Protein AF-A0A2T3XW55-F1 (afdb_monomer_lite)

Structure (mmCIF, N/CA/C/O backbone):
data_AF-A0A2T3XW55-F1
#
_entry.id   AF-A0A2T3XW55-F1
#
loop_
_atom_site.group_PDB
_atom_site.id
_atom_site.type_symbol
_atom_site.label_atom_id
_atom_site.label_alt_id
_atom_site.label_comp_id
_atom_site.label_asym_id
_atom_site.label_entity_id
_atom_site.label_seq_id
_atom_site.pdbx_PDB_ins_code
_atom_site.Cartn_x
_atom_site.Cartn_y
_atom_site.Cartn_z
_atom_site.occupancy
_atom_site.B_iso_or_equiv
_atom_site.auth_seq_id
_atom_site.auth_comp_id
_atom_site.auth_asym_id
_atom_site.auth_atom_id
_atom_site.pdbx_PDB_model_num
ATOM 1 N N . MET A 1 1 ? -16.195 1.648 -3.582 1.00 43.94 1 MET A N 1
ATOM 2 C CA . MET A 1 1 ? -15.190 0.731 -4.154 1.00 43.94 1 MET A CA 1
ATOM 3 C C . MET A 1 1 ? -14.363 1.573 -5.105 1.00 43.94 1 MET A C 1
ATOM 5 O O . MET A 1 1 ? -14.917 2.044 -6.088 1.00 43.94 1 MET A O 1
ATOM 9 N N . THR A 1 2 ? -13.114 1.878 -4.764 1.00 44.69 2 THR A N 1
ATOM 10 C CA . THR A 1 2 ? -12.258 2.711 -5.619 1.00 44.69 2 THR A CA 1
ATOM 11 C C . THR A 1 2 ? -11.507 1.784 -6.561 1.00 44.69 2 THR A C 1
ATOM 13 O O . THR A 1 2 ? -10.623 1.050 -6.133 1.00 44.69 2 THR A O 1
ATOM 16 N N . CYS A 1 3 ? -11.913 1.761 -7.828 1.00 40.44 3 CYS A N 1
ATOM 17 C CA . CYS A 1 3 ? -11.162 1.115 -8.897 1.00 40.44 3 CYS A CA 1
ATOM 18 C C . CYS A 1 3 ? -10.330 2.207 -9.570 1.00 40.44 3 CYS A C 1
ATOM 20 O O . CYS A 1 3 ? -10.904 3.111 -10.175 1.00 40.44 3 CYS A O 1
ATOM 22 N N . PHE A 1 4 ? -9.006 2.164 -9.427 1.00 46.88 4 PHE A N 1
ATOM 23 C CA . PHE A 1 4 ? -8.112 3.006 -10.216 1.00 46.88 4 PHE A CA 1
ATOM 24 C C . PHE A 1 4 ? -7.315 2.100 -11.156 1.00 46.88 4 PHE A C 1
ATOM 26 O O . PHE A 1 4 ? -6.724 1.107 -10.734 1.00 46.88 4 PHE A O 1
ATOM 33 N N . HIS A 1 5 ? -7.363 2.411 -12.447 1.00 46.09 5 HIS A N 1
ATOM 34 C CA . HIS A 1 5 ? -6.632 1.701 -13.486 1.00 46.09 5 HIS A CA 1
ATOM 35 C C . HIS A 1 5 ? -5.448 2.575 -13.894 1.00 46.09 5 HIS A C 1
ATOM 37 O O . HIS A 1 5 ? -5.632 3.636 -14.486 1.00 46.09 5 HIS A O 1
ATOM 43 N N . LEU A 1 6 ? -4.242 2.161 -13.506 1.00 51.88 6 LEU A N 1
ATOM 44 C CA . LEU A 1 6 ? -3.005 2.725 -14.038 1.00 51.88 6 LEU A CA 1
ATOM 45 C C . LEU A 1 6 ? -2.671 1.960 -15.318 1.00 51.88 6 LEU A C 1
ATOM 47 O O . LEU A 1 6 ? -2.276 0.799 -15.251 1.00 51.88 6 LEU A O 1
ATOM 51 N N . ASP A 1 7 ? -2.841 2.618 -16.458 1.00 45.59 7 ASP A N 1
ATOM 52 C CA . ASP A 1 7 ? -2.496 2.102 -17.782 1.00 45.59 7 ASP A CA 1
ATOM 53 C C . ASP A 1 7 ? -1.628 3.119 -18.525 1.00 45.59 7 ASP A C 1
ATOM 55 O O . ASP A 1 7 ? -1.687 4.317 -18.244 1.00 45.59 7 ASP A O 1
ATOM 59 N N . GLY A 1 8 ? -0.756 2.648 -19.414 1.00 48.00 8 GLY A N 1
ATOM 60 C CA . GLY A 1 8 ? 0.155 3.504 -20.184 1.00 48.00 8 GLY A CA 1
ATOM 61 C C . GLY A 1 8 ? 1.248 4.218 -19.373 1.00 48.00 8 GLY A C 1
ATOM 62 O O . GLY A 1 8 ? 2.112 4.874 -19.956 1.00 48.00 8 GLY A O 1
ATOM 63 N N . PHE A 1 9 ? 1.285 4.067 -18.045 1.00 50.88 9 PHE A N 1
ATOM 64 C CA . PHE A 1 9 ? 2.494 4.356 -17.285 1.00 50.88 9 PHE A CA 1
ATOM 65 C C . PHE A 1 9 ? 3.506 3.277 -17.646 1.00 50.88 9 PHE A C 1
ATOM 67 O O . PHE A 1 9 ? 3.328 2.115 -17.284 1.00 50.88 9 PHE A O 1
ATOM 74 N N . SER A 1 10 ? 4.582 3.650 -18.339 1.00 48.41 10 SER A N 1
ATOM 75 C CA . SER A 1 10 ? 5.791 2.831 -18.384 1.00 48.41 10 SER A CA 1
ATOM 76 C C . SER A 1 10 ? 6.293 2.682 -16.947 1.00 48.41 10 SER A C 1
ATOM 78 O O . SER A 1 10 ? 7.133 3.457 -16.492 1.00 48.41 10 SER A O 1
ATOM 80 N N . LEU A 1 11 ? 5.747 1.719 -16.196 1.00 50.62 11 LEU A N 1
ATOM 81 C CA . LEU A 1 11 ? 6.200 1.302 -14.871 1.00 50.62 11 LEU A CA 1
ATOM 82 C C . LEU A 1 11 ? 7.552 0.584 -15.025 1.00 50.62 11 LEU A C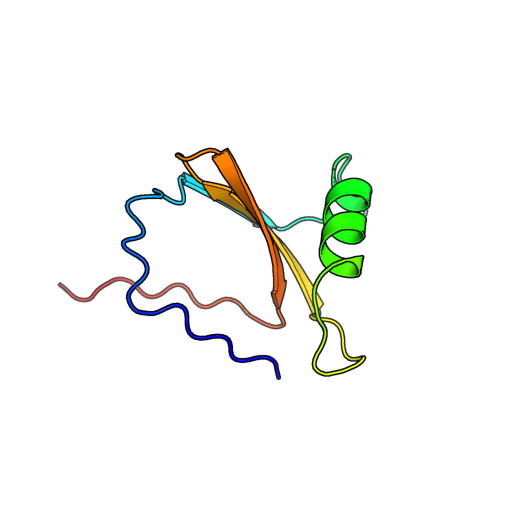 1
ATOM 84 O O . LEU A 1 11 ? 7.733 -0.559 -14.634 1.00 50.62 11 LEU A O 1
ATOM 88 N N . LEU A 1 12 ? 8.544 1.298 -15.561 1.00 50.06 12 LEU A N 1
ATOM 89 C CA . LEU A 1 12 ? 9.972 1.043 -15.343 1.00 50.06 12 LEU A CA 1
ATOM 90 C C . LEU A 1 12 ? 10.369 1.310 -13.878 1.00 50.06 12 LEU A C 1
ATOM 92 O O . LEU A 1 12 ? 11.506 1.114 -13.459 1.00 50.06 12 LEU A O 1
ATOM 96 N N . ASN A 1 13 ? 9.397 1.755 -13.093 1.00 56.25 13 ASN A N 1
ATOM 97 C CA . ASN A 1 13 ? 9.382 1.801 -11.656 1.00 56.25 13 ASN A CA 1
ATOM 98 C C . ASN A 1 13 ? 9.140 0.384 -11.121 1.00 56.25 13 ASN A C 1
ATOM 100 O O . ASN A 1 13 ? 8.001 -0.026 -10.904 1.00 56.25 13 ASN A O 1
ATOM 104 N N . ILE A 1 14 ? 10.220 -0.386 -10.977 1.00 62.88 14 ILE A N 1
ATOM 105 C CA . ILE A 1 14 ? 10.191 -1.715 -10.367 1.00 62.88 14 ILE A CA 1
ATOM 106 C C . ILE A 1 14 ? 9.667 -1.516 -8.946 1.00 62.88 14 ILE A C 1
ATOM 108 O O . ILE A 1 14 ? 10.391 -1.033 -8.070 1.00 62.88 14 ILE A O 1
ATOM 112 N N . VAL A 1 15 ? 8.397 -1.854 -8.724 1.00 68.00 15 VAL A N 1
ATOM 113 C CA . VAL A 1 15 ? 7.864 -2.012 -7.376 1.00 68.00 15 VAL A CA 1
ATOM 114 C C . VAL A 1 15 ? 8.662 -3.141 -6.750 1.00 68.00 15 VAL A C 1
ATOM 116 O O . VAL A 1 15 ? 8.473 -4.308 -7.084 1.00 68.00 15 VAL A O 1
ATOM 119 N N . TYR A 1 16 ? 9.610 -2.794 -5.887 1.00 77.06 16 TYR A N 1
ATOM 120 C CA . TYR A 1 16 ? 10.491 -3.782 -5.269 1.00 77.06 16 TYR A CA 1
ATOM 121 C C . TYR A 1 16 ? 9.985 -4.202 -3.887 1.00 77.06 16 TYR A C 1
ATOM 123 O O . TYR A 1 16 ? 10.494 -5.157 -3.304 1.00 77.06 16 TYR A O 1
ATOM 131 N N . SER A 1 17 ? 8.990 -3.497 -3.336 1.00 82.06 17 SER A N 1
ATOM 132 C CA . SER A 1 17 ? 8.382 -3.846 -2.056 1.00 82.06 17 SER A CA 1
ATOM 133 C C . SER A 1 17 ? 6.960 -3.302 -1.950 1.00 82.06 17 SER A C 1
ATOM 135 O O . SER A 1 17 ? 6.711 -2.127 -2.212 1.00 82.06 17 SER A O 1
ATOM 137 N N . LEU A 1 18 ? 6.043 -4.163 -1.514 1.00 85.62 18 LEU A N 1
ATOM 138 C CA . LEU A 1 18 ? 4.731 -3.796 -0.997 1.00 85.62 18 LEU A CA 1
ATOM 139 C C . LEU A 1 18 ? 4.661 -4.321 0.434 1.00 85.62 18 LEU A C 1
ATOM 141 O O . LEU A 1 18 ? 4.836 -5.518 0.661 1.00 85.62 18 LEU A O 1
ATOM 145 N N . ARG A 1 19 ? 4.443 -3.430 1.401 1.00 89.50 19 ARG A N 1
ATOM 146 C CA . ARG A 1 19 ? 4.348 -3.789 2.819 1.00 89.50 19 ARG A CA 1
ATOM 147 C C . ARG A 1 19 ? 2.980 -3.431 3.345 1.00 89.50 19 ARG A C 1
ATOM 149 O O . ARG A 1 19 ? 2.572 -2.280 3.230 1.00 89.50 19 ARG A O 1
ATOM 156 N N . LEU A 1 20 ? 2.304 -4.398 3.951 1.00 91.38 20 LEU A N 1
ATOM 157 C CA . LEU A 1 20 ? 1.138 -4.101 4.773 1.00 91.38 20 LEU A CA 1
ATOM 158 C C . LEU A 1 20 ? 1.599 -3.278 5.977 1.00 91.38 20 LEU A C 1
ATOM 160 O O . LEU A 1 20 ? 2.677 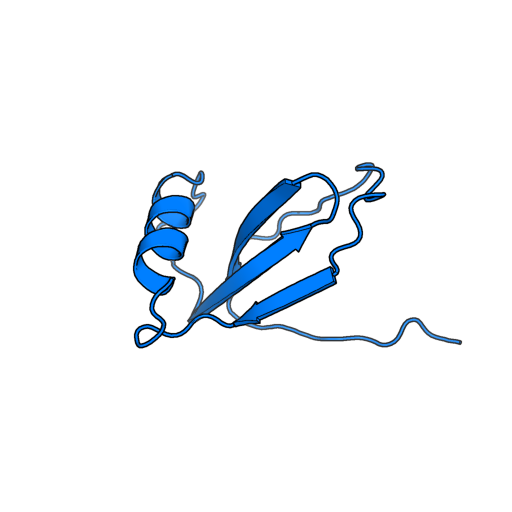-3.530 6.510 1.00 91.38 20 LEU A O 1
ATOM 164 N N . THR A 1 21 ? 0.826 -2.260 6.339 1.00 91.56 21 THR A N 1
ATOM 165 C CA . THR A 1 21 ? 1.132 -1.378 7.468 1.00 91.56 21 THR A CA 1
ATOM 166 C C . THR A 1 21 ? 0.045 -1.517 8.522 1.00 91.56 21 THR A C 1
ATOM 168 O O . THR A 1 21 ? -1.141 -1.367 8.226 1.00 91.56 21 THR A O 1
ATOM 171 N N . GLU A 1 22 ? 0.456 -1.776 9.754 1.00 91.94 22 GLU A N 1
ATOM 172 C CA . GLU A 1 22 ? -0.406 -1.923 10.919 1.00 91.94 22 GLU A CA 1
ATOM 173 C C . GLU A 1 22 ? -0.282 -0.709 11.851 1.00 91.94 22 GLU A C 1
ATOM 175 O O . GLU A 1 22 ? 0.756 -0.047 11.868 1.00 91.94 22 GLU A O 1
ATOM 180 N N . PRO A 1 23 ? -1.297 -0.407 12.682 1.00 91.50 23 PRO A N 1
ATOM 181 C CA . PRO A 1 23 ? -1.251 0.730 13.605 1.00 91.50 23 PRO A CA 1
ATOM 182 C C . PRO A 1 23 ? -0.067 0.736 14.582 1.00 91.50 23 PRO A C 1
ATOM 184 O O . PRO A 1 23 ? 0.314 1.796 15.075 1.00 91.50 23 PRO A O 1
ATOM 187 N N . SER A 1 24 ? 0.505 -0.433 14.882 1.00 93.44 24 SER A N 1
ATOM 188 C CA . SER A 1 24 ? 1.694 -0.584 15.728 1.00 93.44 24 SER A CA 1
ATOM 189 C C . SER A 1 24 ? 3.007 -0.238 15.023 1.00 93.44 24 SER A C 1
ATOM 191 O O . SER A 1 24 ? 4.033 -0.095 15.693 1.00 93.44 24 SER A O 1
ATOM 193 N N . ASP A 1 25 ? 3.009 -0.106 13.695 1.00 92.81 25 ASP A N 1
ATOM 194 C CA . ASP A 1 25 ? 4.219 0.185 12.937 1.00 92.81 25 ASP A CA 1
ATOM 195 C C . ASP A 1 25 ? 4.670 1.633 13.131 1.00 92.81 25 ASP A C 1
ATOM 197 O O . ASP A 1 25 ? 3.882 2.579 13.084 1.00 92.81 25 ASP A O 1
ATOM 201 N N . LYS A 1 26 ? 5.988 1.828 13.255 1.00 92.38 26 LYS A N 1
ATOM 202 C CA . LYS A 1 26 ? 6.599 3.162 13.418 1.00 92.38 26 LYS A CA 1
ATOM 203 C C . LYS A 1 26 ? 6.230 4.133 12.294 1.00 92.38 26 LYS A C 1
ATOM 205 O O . LYS A 1 26 ? 6.088 5.329 12.533 1.00 92.38 26 LYS A O 1
ATOM 210 N N . ASP A 1 27 ? 6.071 3.611 11.081 1.00 89.12 27 ASP A N 1
A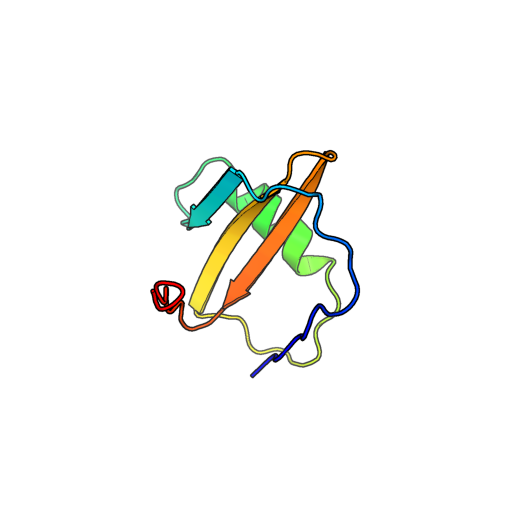TOM 211 C CA . ASP A 1 27 ? 5.784 4.403 9.888 1.00 89.12 27 ASP A CA 1
ATOM 212 C C . ASP A 1 27 ? 4.282 4.641 9.664 1.00 89.12 27 ASP A C 1
ATOM 214 O O . ASP A 1 27 ? 3.924 5.455 8.811 1.00 89.12 27 ASP A O 1
ATOM 218 N N . TYR A 1 28 ? 3.393 4.004 10.437 1.00 91.88 28 TYR A N 1
ATOM 219 C CA . TYR A 1 28 ? 1.944 4.056 10.218 1.00 91.88 28 TYR A CA 1
ATOM 220 C C . TYR A 1 28 ? 1.407 5.489 10.153 1.00 91.88 28 TYR A C 1
ATOM 222 O O . TYR A 1 28 ? 0.715 5.861 9.206 1.00 91.88 28 TYR A O 1
ATOM 230 N N . SER A 1 29 ? 1.802 6.344 11.099 1.00 93.56 29 SER A N 1
ATOM 231 C CA . SER A 1 29 ? 1.387 7.753 11.127 1.00 93.56 29 SER A CA 1
ATOM 232 C C . SER A 1 29 ? 1.802 8.520 9.867 1.00 93.56 29 SER A C 1
ATOM 234 O O . SER A 1 29 ? 1.025 9.329 9.355 1.00 93.56 29 SER A O 1
ATOM 236 N N . ARG A 1 30 ? 3.002 8.250 9.328 1.00 93.25 30 ARG A N 1
ATOM 237 C CA . ARG A 1 30 ? 3.487 8.862 8.078 1.00 93.25 30 ARG A CA 1
ATOM 238 C C . ARG A 1 30 ? 2.633 8.414 6.894 1.00 93.25 30 ARG A C 1
ATOM 240 O O . ARG A 1 30 ? 2.219 9.253 6.097 1.00 93.25 30 ARG A O 1
ATOM 247 N N . VAL A 1 31 ? 2.357 7.113 6.796 1.00 91.94 31 VAL A N 1
ATOM 248 C CA . VAL A 1 31 ? 1.554 6.515 5.716 1.00 91.94 31 VAL A CA 1
ATOM 249 C C . VAL A 1 31 ? 0.125 7.064 5.731 1.00 91.94 31 VAL A C 1
ATOM 251 O O . VAL A 1 31 ? -0.381 7.519 4.705 1.00 91.94 31 VAL A O 1
ATOM 254 N N . MET A 1 32 ? -0.501 7.132 6.906 1.00 92.44 32 MET A N 1
ATOM 255 C CA . MET A 1 32 ? -1.849 7.685 7.058 1.00 92.44 32 MET A CA 1
ATOM 256 C C . MET A 1 32 ? -1.924 9.173 6.695 1.00 92.44 32 MET A C 1
ATOM 258 O O . MET A 1 32 ? -2.903 9.604 6.084 1.00 92.44 32 MET A O 1
ATOM 262 N N . ALA A 1 33 ? -0.890 9.957 7.015 1.00 92.00 33 ALA A N 1
ATOM 263 C CA . ALA A 1 33 ? -0.812 11.368 6.638 1.00 92.00 33 ALA A CA 1
ATOM 264 C C . ALA A 1 33 ? -0.634 11.582 5.123 1.00 92.00 33 ALA A C 1
ATOM 266 O O . ALA A 1 33 ? -1.012 12.630 4.601 1.00 92.00 33 ALA A O 1
ATOM 267 N N . GLN A 1 34 ? -0.054 10.621 4.399 1.00 90.38 34 GLN A N 1
ATOM 268 C CA . GLN A 1 34 ? -0.041 10.657 2.935 1.00 90.38 34 GLN A CA 1
ATOM 269 C C . GLN A 1 34 ? -1.423 10.313 2.365 1.00 90.38 34 GLN A C 1
ATOM 271 O O . GLN A 1 34 ? -1.933 11.055 1.529 1.00 90.38 34 GLN A O 1
ATOM 276 N N . LEU A 1 35 ? -2.079 9.264 2.880 1.00 89.12 35 LEU A N 1
ATOM 277 C CA . LEU A 1 35 ? -3.443 8.886 2.476 1.00 89.12 35 LEU A CA 1
ATOM 278 C C . LEU A 1 35 ? -4.488 9.977 2.735 1.00 89.12 35 LEU A C 1
ATOM 280 O O . LEU A 1 35 ? -5.505 10.022 2.045 1.00 89.12 35 LEU A O 1
ATOM 284 N N . SER A 1 36 ? -4.283 10.840 3.732 1.00 89.00 36 SER A N 1
ATOM 285 C CA . SER A 1 36 ? -5.192 11.958 4.007 1.00 89.00 36 SER A CA 1
ATOM 286 C C . SER A 1 36 ? -5.038 13.123 3.028 1.00 89.00 36 SER A C 1
ATOM 288 O O . SER A 1 36 ? -5.913 13.979 2.981 1.00 89.00 36 SER A O 1
ATOM 290 N N . LYS A 1 37 ? -3.926 13.184 2.283 1.00 88.12 37 LYS A N 1
ATOM 291 C CA . LYS A 1 37 ? -3.687 14.186 1.231 1.00 88.12 37 LYS A CA 1
ATOM 292 C C . LYS A 1 37 ? -4.186 13.724 -0.138 1.00 88.12 37 LYS A C 1
ATOM 294 O O . LYS A 1 37 ? -4.299 14.548 -1.038 1.00 88.12 37 LYS A O 1
ATOM 299 N N . GLY A 1 38 ? -4.423 12.423 -0.302 1.00 81.50 38 GLY A N 1
ATOM 300 C CA . GLY A 1 38 ? -4.958 11.855 -1.532 1.00 81.50 38 GLY A CA 1
ATOM 301 C C . GLY A 1 38 ? -6.406 12.277 -1.766 1.00 81.50 38 GLY A C 1
ATOM 302 O O . GLY A 1 38 ? -7.176 12.463 -0.822 1.00 81.50 38 GLY A O 1
ATOM 303 N N . GLU A 1 39 ? -6.778 12.404 -3.036 1.00 79.25 39 GLU A N 1
ATOM 304 C CA . GLU A 1 39 ? -8.164 12.643 -3.421 1.00 79.25 39 GLU A CA 1
ATOM 305 C C . GLU A 1 39 ? -9.017 11.409 -3.105 1.00 79.25 39 GLU A C 1
ATOM 307 O O . GLU A 1 39 ? -8.635 10.269 -3.382 1.00 79.25 39 GLU A O 1
ATOM 312 N N . ARG A 1 40 ? -10.183 11.639 -2.499 1.00 76.31 40 ARG A N 1
ATOM 313 C CA . ARG A 1 40 ? -11.129 10.587 -2.134 1.00 76.31 40 ARG A CA 1
ATOM 314 C C . ARG A 1 40 ? -12.430 10.809 -2.877 1.00 76.31 40 ARG A C 1
ATOM 316 O O . ARG A 1 40 ? -13.059 11.849 -2.742 1.00 76.31 40 ARG A O 1
ATOM 323 N N . LEU A 1 41 ? -12.860 9.781 -3.599 1.00 76.81 41 LEU A N 1
ATOM 324 C CA . LEU A 1 41 ? -14.168 9.755 -4.257 1.00 76.81 41 LEU A CA 1
ATOM 325 C C . LEU A 1 41 ? -15.291 9.294 -3.307 1.00 76.81 41 LEU A C 1
ATOM 327 O O . LEU A 1 41 ? -16.458 9.283 -3.686 1.00 76.81 41 LEU A O 1
ATOM 331 N N . SER A 1 42 ? -14.946 8.873 -2.084 1.00 81.44 42 SER A N 1
ATOM 332 C CA . SER A 1 42 ? -15.895 8.509 -1.028 1.00 81.44 42 SER A CA 1
ATOM 333 C C . SER A 1 42 ? -15.257 8.603 0.358 1.00 81.44 42 SER A C 1
ATOM 335 O O . SER A 1 42 ? -14.052 8.384 0.487 1.00 81.44 42 SER A O 1
ATOM 337 N N . ASP A 1 43 ? -16.075 8.775 1.396 1.00 82.56 43 ASP A N 1
ATOM 338 C CA . ASP A 1 43 ? -15.623 8.779 2.799 1.00 82.56 43 ASP A CA 1
ATOM 339 C C . ASP A 1 43 ? -15.260 7.387 3.343 1.00 82.56 43 ASP A C 1
ATOM 341 O O . ASP A 1 43 ? -14.680 7.256 4.424 1.00 82.56 43 ASP A O 1
ATOM 345 N N . ARG A 1 44 ? -15.587 6.321 2.603 1.00 84.62 44 ARG A N 1
ATOM 346 C CA . ARG A 1 44 ? -15.234 4.952 2.985 1.00 84.62 44 ARG A CA 1
ATOM 347 C C . ARG A 1 44 ? -13.719 4.759 2.906 1.00 84.62 44 ARG A C 1
ATOM 349 O O . ARG A 1 44 ? -13.122 5.013 1.864 1.00 84.62 44 ARG A O 1
ATOM 356 N N . ARG A 1 45 ? -13.136 4.217 3.979 1.00 83.75 45 ARG A N 1
ATOM 357 C CA . ARG A 1 45 ? -11.741 3.759 4.019 1.00 83.75 45 ARG A CA 1
ATOM 358 C C . ARG A 1 45 ? -11.632 2.278 3.681 1.00 83.75 45 ARG A C 1
ATOM 360 O O . ARG A 1 45 ? -12.526 1.505 4.027 1.00 83.75 45 ARG A O 1
ATOM 367 N N . GLY A 1 46 ? -10.532 1.906 3.032 1.00 85.94 46 GLY A N 1
ATOM 368 C CA . GLY A 1 46 ? -10.140 0.505 2.886 1.00 85.94 46 GLY A CA 1
ATOM 369 C C . GLY A 1 46 ? -9.810 -0.133 4.240 1.00 85.94 46 GLY A C 1
ATOM 370 O O . GLY A 1 46 ? -9.307 0.542 5.140 1.00 85.94 46 GLY A O 1
ATOM 371 N N . ALA A 1 47 ? -10.096 -1.426 4.388 1.00 87.69 47 ALA A N 1
ATOM 372 C CA . ALA A 1 47 ? -9.805 -2.176 5.615 1.00 87.69 47 ALA A CA 1
ATOM 373 C C . ALA A 1 47 ? -8.301 -2.397 5.865 1.00 87.69 47 ALA A C 1
ATOM 375 O O . ALA A 1 47 ? -7.886 -2.643 6.997 1.00 87.69 47 ALA A O 1
ATOM 376 N N . THR A 1 48 ? -7.482 -2.337 4.817 1.00 89.88 48 THR A N 1
ATOM 377 C CA . THR A 1 48 ? -6.039 -2.575 4.868 1.00 89.88 48 THR A CA 1
ATOM 378 C C . THR A 1 48 ? -5.290 -1.402 4.260 1.00 89.88 48 THR A C 1
ATOM 380 O O . THR A 1 48 ? -5.742 -0.789 3.293 1.00 89.88 48 THR A O 1
ATOM 383 N N . VAL A 1 49 ? -4.119 -1.112 4.822 1.00 91.38 49 VAL A N 1
ATOM 384 C CA . VAL A 1 49 ? -3.187 -0.110 4.314 1.00 91.38 49 VAL A CA 1
ATOM 385 C C . VAL A 1 49 ? -1.907 -0.814 3.890 1.00 91.38 49 VAL A C 1
ATOM 387 O O . VAL A 1 49 ? -1.398 -1.676 4.608 1.00 91.38 49 VAL A O 1
ATOM 390 N N . ALA A 1 50 ? -1.377 -0.446 2.728 1.00 90.62 50 ALA A N 1
ATOM 391 C CA . ALA A 1 50 ? -0.037 -0.824 2.320 1.00 90.62 50 ALA A CA 1
ATOM 392 C C . ALA A 1 50 ? 0.777 0.384 1.880 1.00 90.62 50 ALA A C 1
ATOM 394 O O . ALA A 1 50 ? 0.253 1.388 1.394 1.00 90.62 50 ALA A O 1
ATOM 395 N N . TYR A 1 51 ? 2.086 0.228 2.008 1.00 89.94 51 TYR A N 1
ATOM 396 C CA . TYR A 1 51 ? 3.070 1.136 1.464 1.00 89.94 51 TYR A CA 1
ATOM 397 C C . TYR A 1 51 ? 3.849 0.440 0.356 1.00 89.94 51 TYR A C 1
ATOM 399 O O . TYR A 1 51 ? 4.387 -0.655 0.544 1.00 89.94 51 TYR A O 1
ATOM 407 N N . MET A 1 52 ? 3.874 1.067 -0.812 1.00 87.19 52 MET A N 1
ATOM 408 C CA . MET A 1 52 ? 4.537 0.557 -2.000 1.00 87.19 52 MET A CA 1
ATOM 409 C C . MET A 1 52 ? 5.782 1.390 -2.281 1.00 87.19 52 MET A C 1
ATOM 411 O O . MET A 1 52 ? 5.700 2.610 -2.432 1.00 87.19 52 MET A O 1
ATOM 415 N N . HIS A 1 53 ? 6.927 0.719 -2.370 1.00 82.56 53 HIS A N 1
ATOM 416 C CA . HIS A 1 53 ? 8.207 1.338 -2.686 1.00 82.56 53 HIS A CA 1
ATOM 417 C C . HIS A 1 53 ? 8.583 1.077 -4.139 1.00 82.56 53 HIS A C 1
ATOM 419 O O . HIS A 1 53 ? 8.517 -0.064 -4.612 1.00 82.56 53 HIS A O 1
ATOM 425 N N . SER A 1 54 ? 9.035 2.128 -4.820 1.00 76.31 54 SER A N 1
ATOM 426 C CA . SER A 1 54 ? 9.432 2.064 -6.219 1.00 76.31 54 SER A CA 1
ATOM 427 C C . SER A 1 54 ? 10.843 2.597 -6.458 1.00 76.31 54 SER A C 1
ATOM 429 O O . SER A 1 54 ? 11.306 3.518 -5.784 1.00 76.31 54 SER A O 1
ATOM 431 N N . SER A 1 55 ? 11.533 2.023 -7.445 1.00 67.06 55 SER A N 1
ATOM 432 C CA . SER A 1 55 ? 12.942 2.307 -7.747 1.00 67.06 55 SER A CA 1
ATOM 433 C C . SER A 1 55 ? 13.243 3.725 -8.262 1.00 67.06 55 SER A C 1
ATOM 435 O O . SER A 1 55 ? 14.379 4.166 -8.123 1.00 67.06 55 SER A O 1
ATOM 437 N N . LEU A 1 56 ? 12.273 4.477 -8.799 1.00 65.31 56 LEU A N 1
ATOM 438 C CA . LEU A 1 56 ? 12.448 5.883 -9.221 1.00 65.31 56 LEU A CA 1
ATOM 439 C C . LEU A 1 56 ? 12.076 6.892 -8.119 1.00 65.31 56 LEU A C 1
ATOM 441 O O . LEU A 1 56 ? 11.712 8.027 -8.416 1.00 65.31 56 LEU A O 1
ATOM 445 N N . GLY A 1 57 ? 12.126 6.484 -6.846 1.00 64.75 57 GLY A N 1
ATOM 446 C CA . GLY A 1 57 ? 11.882 7.375 -5.704 1.00 64.75 57 GLY A CA 1
ATOM 447 C C . GLY A 1 57 ? 10.417 7.779 -5.512 1.00 64.75 57 GLY A C 1
ATOM 448 O O . GLY A 1 57 ? 10.123 8.632 -4.678 1.00 64.75 57 GLY A O 1
ATOM 449 N N . ALA A 1 58 ? 9.499 7.167 -6.264 1.00 74.00 58 ALA A N 1
ATOM 450 C CA . ALA A 1 58 ? 8.073 7.267 -6.004 1.00 74.00 58 ALA A CA 1
ATOM 451 C C . ALA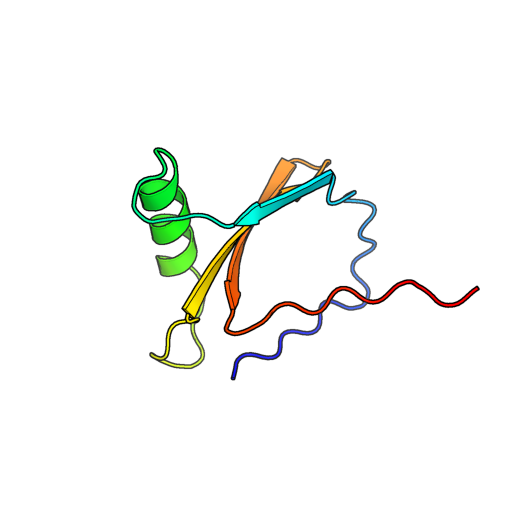 A 1 58 ? 7.688 6.275 -4.900 1.00 74.00 58 ALA A C 1
ATOM 453 O O . ALA A 1 58 ? 8.022 5.090 -4.961 1.00 74.00 58 ALA A O 1
ATOM 454 N N . GLU A 1 59 ? 6.952 6.756 -3.909 1.00 80.88 59 GLU A N 1
ATOM 455 C CA . GLU A 1 59 ? 6.358 5.925 -2.871 1.00 80.88 59 GLU A CA 1
ATOM 456 C C . GLU A 1 59 ? 4.857 6.173 -2.851 1.00 80.88 59 GLU A C 1
ATOM 458 O O . GLU A 1 59 ? 4.407 7.309 -3.025 1.00 80.88 59 GLU A O 1
ATOM 463 N N . LEU A 1 60 ? 4.083 5.105 -2.677 1.00 85.06 60 LEU A N 1
ATOM 464 C CA . LEU A 1 60 ? 2.630 5.180 -2.720 1.00 85.06 60 LEU A CA 1
ATOM 465 C C . LEU A 1 60 ? 2.037 4.553 -1.466 1.00 85.06 60 LEU A C 1
ATOM 467 O O . LEU A 1 60 ? 2.229 3.366 -1.197 1.00 85.06 60 LEU A O 1
ATOM 471 N N . ALA A 1 61 ? 1.267 5.348 -0.732 1.00 89.56 61 ALA A N 1
ATOM 472 C CA . ALA A 1 61 ? 0.360 4.836 0.277 1.00 89.56 61 ALA A CA 1
ATOM 473 C C . ALA A 1 61 ? -0.952 4.413 -0.394 1.00 89.56 61 ALA A C 1
ATOM 475 O O . ALA A 1 61 ? -1.554 5.187 -1.139 1.00 89.56 61 ALA A O 1
ATOM 476 N N . VAL A 1 62 ? -1.393 3.185 -0.130 1.00 87.25 62 VAL A N 1
ATOM 477 C CA . VAL A 1 62 ? -2.594 2.593 -0.728 1.00 87.25 62 VAL A CA 1
ATOM 478 C C . VAL A 1 62 ? -3.486 2.056 0.382 1.00 87.25 62 VAL A C 1
ATOM 480 O O . VAL A 1 62 ? -3.009 1.369 1.280 1.00 87.25 62 VAL A O 1
ATOM 483 N N . GLU A 1 63 ? -4.786 2.327 0.300 1.00 89.12 63 GLU A N 1
ATOM 484 C CA . GLU A 1 63 ? -5.803 1.648 1.105 1.00 89.12 63 GLU A CA 1
ATOM 485 C C . GLU A 1 63 ? -6.676 0.756 0.213 1.00 89.12 63 GLU A C 1
ATOM 487 O O . GLU A 1 63 ? -7.040 1.140 -0.899 1.00 89.12 63 GLU A O 1
ATOM 492 N N . PHE A 1 64 ? -6.994 -0.450 0.678 1.00 87.44 64 PHE A N 1
ATOM 493 C CA . PHE A 1 64 ? -7.769 -1.438 -0.074 1.00 87.44 64 PHE A CA 1
ATOM 494 C C . PHE A 1 64 ? -8.507 -2.394 0.865 1.00 87.44 64 PHE A C 1
ATOM 496 O O . PHE A 1 64 ? -8.183 -2.507 2.043 1.00 87.44 64 PHE A O 1
ATOM 503 N N . ASP A 1 65 ? -9.510 -3.089 0.333 1.00 88.81 65 ASP A N 1
ATOM 504 C CA . ASP A 1 65 ? -10.296 -4.068 1.095 1.00 88.81 65 ASP A CA 1
ATOM 505 C C . ASP A 1 65 ? -9.776 -5.506 0.932 1.00 88.81 65 ASP A 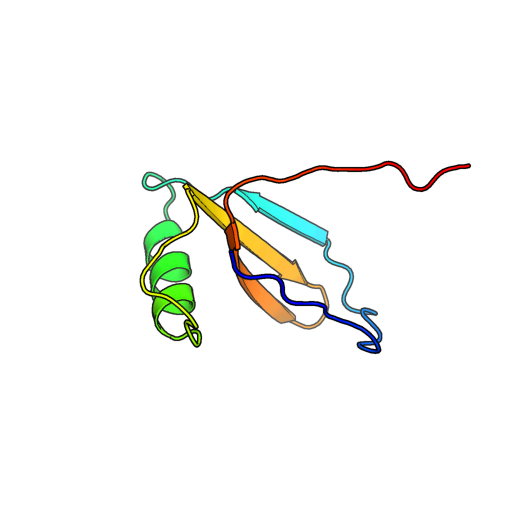C 1
ATOM 507 O O . ASP A 1 65 ? -9.969 -6.343 1.808 1.00 88.81 65 ASP A O 1
ATOM 511 N N . SER A 1 66 ? -9.121 -5.814 -0.192 1.00 86.75 66 SER A N 1
ATOM 512 C CA . SER A 1 66 ? -8.589 -7.150 -0.477 1.00 86.75 66 SER A CA 1
ATOM 513 C C . SER A 1 66 ? -7.437 -7.101 -1.477 1.00 86.75 66 SER A C 1
ATOM 515 O O . SER A 1 66 ? -7.466 -6.287 -2.400 1.00 86.75 66 SER A O 1
ATOM 517 N N . LEU A 1 67 ? -6.484 -8.026 -1.353 1.00 83.75 67 LEU A N 1
ATOM 518 C CA . LEU A 1 67 ? -5.392 -8.234 -2.304 1.00 83.75 67 LEU A CA 1
ATOM 519 C C . LEU A 1 67 ? -5.449 -9.667 -2.846 1.00 83.75 67 LEU A C 1
ATOM 521 O O . LEU A 1 67 ? -5.514 -10.620 -2.072 1.00 83.75 67 LEU A O 1
ATOM 525 N N . LYS A 1 68 ? -5.387 -9.822 -4.172 1.00 83.50 68 LYS A N 1
ATOM 526 C CA . LYS A 1 68 ? -5.243 -11.121 -4.838 1.00 83.50 68 LYS A CA 1
ATOM 527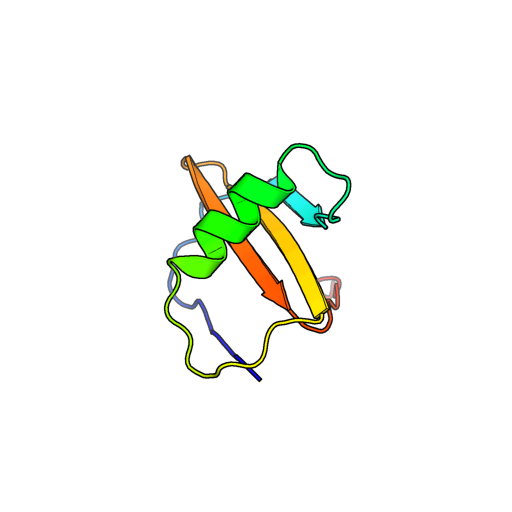 C C . LYS A 1 68 ? -3.973 -11.112 -5.676 1.00 83.50 68 LYS A C 1
ATOM 529 O O . LYS A 1 68 ? -3.867 -10.341 -6.623 1.00 83.50 68 LYS A O 1
ATOM 534 N N . VAL A 1 69 ? -3.038 -11.996 -5.347 1.00 80.31 69 VAL A N 1
ATOM 535 C CA . VAL A 1 69 ? -1.854 -12.240 -6.174 1.00 80.31 69 VAL A CA 1
ATOM 536 C C . VAL A 1 69 ? -2.195 -13.347 -7.163 1.00 80.31 69 VAL A C 1
ATOM 538 O O . VAL A 1 69 ? -2.618 -14.432 -6.767 1.00 80.31 69 VAL A O 1
ATOM 541 N N . VAL A 1 70 ? -2.045 -13.060 -8.452 1.00 80.81 70 VAL A N 1
ATOM 542 C CA . VAL A 1 70 ? -2.176 -14.050 -9.523 1.00 80.81 70 VAL A CA 1
ATOM 543 C C . VAL A 1 70 ? -0.803 -14.267 -10.138 1.00 80.81 70 VAL A C 1
ATOM 545 O O . VAL A 1 70 ? -0.092 -13.305 -10.423 1.00 80.81 70 VAL A O 1
ATOM 548 N N . ALA A 1 71 ? -0.413 -15.525 -10.322 1.00 76.19 71 ALA A N 1
ATOM 549 C CA . ALA A 1 71 ? 0.733 -15.824 -11.165 1.00 76.19 71 ALA A CA 1
ATOM 550 C C . ALA A 1 71 ? 0.384 -15.404 -12.598 1.00 76.19 71 ALA A C 1
ATOM 552 O O . ALA A 1 71 ? -0.716 -15.704 -13.072 1.00 76.19 71 ALA A O 1
ATOM 553 N N . ALA A 1 72 ? 1.298 -14.713 -13.280 1.00 68.19 72 ALA A N 1
ATOM 554 C CA . ALA A 1 72 ? 1.207 -14.612 -14.729 1.00 68.19 72 ALA A CA 1
ATOM 555 C C . ALA A 1 72 ? 1.248 -16.049 -15.268 1.00 68.19 72 ALA A C 1
ATOM 557 O O . ALA A 1 72 ? 2.164 -16.799 -14.927 1.00 68.19 72 ALA A O 1
ATOM 558 N N . GLY A 1 73 ? 0.203 -16.459 -15.992 1.00 61.44 73 GLY A N 1
ATOM 559 C CA . GLY A 1 73 ? 0.143 -17.789 -16.589 1.00 61.44 73 GLY A CA 1
ATOM 560 C C . GLY A 1 73 ? 1.394 -18.041 -17.428 1.00 61.44 73 GLY A C 1
ATOM 561 O O . GLY A 1 73 ? 1.844 -17.136 -18.132 1.00 61.44 73 GLY A O 1
ATOM 562 N N . VAL A 1 74 ? 1.958 -19.243 -17.293 1.00 44.44 74 VAL A N 1
ATOM 563 C CA . VAL A 1 74 ? 2.957 -19.772 -18.232 1.00 44.44 74 VAL A CA 1
ATOM 564 C C . VAL A 1 74 ? 2.280 -20.023 -19.571 1.00 44.44 74 VAL A C 1
ATOM 566 O O . VAL A 1 74 ? 1.149 -20.564 -19.542 1.00 44.44 74 VAL A O 1
#

Secondary structure (DSSP, 8-state):
-------S----S-EEEEEEE-TTSTTHHHHHHHHTTS--SSSPPPSEEEEEEETTS-EEEEEES-----PPP-

Sequence (74 aa):
MTCFHLDGFSLLNIVYSLRLTEPSDKDYSRVMAQLSKGERLSDRRGATVAYMHSSLGAELAVEFDSLKVVAAGV

Foldseek 3Di:
DDDDDDPPPPCPFPQPDKDWDDPPDPCNVVLVVVVVVDDDPDPDFAPTWIWTHTPVRDIDIDGHPDDDDDDPDD

Organism: NCBI:txid863227

Radius of gyration: 13.42 Å; chains: 1; bounding box: 29×34×36 Å

pLDDT: mean 77.12, std 16.21, range [40.44, 93.56]